Protein AF-V9LKB8-F1 (afdb_monomer)

Nearest PDB structures (foldseek):
  3p92-assembly3_E  TM=9.804E-01  e=1.027E-05  Bos taurus
  4y11-assembly1_I  TM=9.736E-01  e=1.338E-05  Bos taurus
  1p2j-assembly1_I  TM=9.651E-01  e=1.632E-05  Bos taurus
  5xx2-assembly2_B  TM=9.606E-01  e=4.704E-05  Bos taurus
  2ody-assembly2_F  TM=8.342E-01  e=6.904E-06  Rhipicephalus microplus

Foldseek 3Di:
DFQDDAQDFQWWWFQDPVQLAIDIDTHRPDDGDPRTHRDRVVRCVVRRDPPDHDDDCPPPPPDPPPPPVVVVVVVVVVVVVVVVCVVVVVVVCVVVVVVVVPPDDDDDDD

Radius of gyration: 37.24 Å; Cα contacts (8 Å, |Δi|>4): 109; chains: 1; bounding box: 77×21×108 Å

Solvent-accessible surface area (backbone atoms only — not comparable to full-atom values): 6734 Å² total; per-residue (Å²): 107,44,43,42,81,49,88,47,83,42,78,28,19,24,62,39,77,91,68,44,39,64,44,77,47,64,28,12,82,39,76,58,53,89,47,57,28,87,38,63,64,59,31,33,74,75,67,48,64,98,80,72,76,61,78,79,82,66,72,96,81,64,82,73,79,48,66,64,58,56,49,52,50,52,52,50,53,53,51,49,52,51,52,51,50,50,52,50,46,54,54,50,45,52,49,53,60,54,58,71,72,77,77,82,84,84,91,86,83,136

Sequence (110 aa):
KAKGDCKAFLLRWYYNAEQNKCETFFYSGCHGNGNQFATGNECRTLCVRSGRGGAEEIPQDVSDSDAGTTVAIVFGCLFGIVVVGAVVGLVLQRKKYKSKSNGTTEVEMQ

Mean predicted aligned error: 17.27 Å

pLDDT: mean 79.12, std 20.45, range [37.78, 98.31]

Organism: Callorhinchus milii (NCBI:txid7868)

InterPro domains:
  IPR002223 Pancreatic trypsin inhibitor Kunitz domain [PF00014] (2-47)
  IPR002223 Pancreatic trypsin inhibitor Kunitz domain [PR00759] (22-32)
  IPR002223 Pancreatic trypsin inhibitor Kunitz domain [PR00759] (32-47)
  IPR002223 Pancreatic trypsin inhibitor Kunitz domain [PS50279] (1-47)
  IPR002223 Pancreatic trypsin inhibitor Kunitz domain [SM00131] (1-48)
  IPR020901 Proteinase inhibitor I2, Kunitz, conserved site [PS00280] (25-43)
  IPR036880 Pancreatic trypsin inhibitor Kunitz domain superfamily [G3DSA:4.10.410.10] (2-51)
  IPR036880 Pancreatic trypsin inhibitor Kunitz domain superfamily [SSF57362] (3-48)
  IPR050098 Tissue factor pathway inhibitor/Kunitz-type serine protease inhibitor-like [PTHR10083] (2-47)

Structure (mmCIF, N/CA/C/O backbone):
data_AF-V9LKB8-F1
#
_entry.id   AF-V9LKB8-F1
#
loop_
_atom_site.group_PDB
_atom_site.id
_atom_site.type_symbol
_atom_site.label_atom_id
_atom_site.label_alt_id
_atom_site.label_comp_id
_atom_site.label_asym_id
_atom_site.label_entity_id
_atom_site.label_seq_id
_atom_site.pdbx_PDB_ins_code
_atom_site.Cartn_x
_atom_site.Cartn_y
_atom_site.Cartn_z
_atom_site.occupancy
_atom_site.B_iso_or_equiv
_atom_site.auth_seq_id
_atom_site.auth_comp_id
_atom_site.auth_asym_id
_atom_site.auth_atom_id
_atom_site.pdbx_PDB_model_num
ATOM 1 N N . LYS A 1 1 ? -0.541 -4.902 -15.262 1.00 93.06 1 LYS A N 1
ATOM 2 C CA . LYS A 1 1 ? 0.927 -4.730 -15.117 1.00 93.06 1 LYS A CA 1
ATOM 3 C C . LYS A 1 1 ? 1.669 -5.361 -16.290 1.00 93.06 1 LYS A C 1
ATOM 5 O O . LYS A 1 1 ? 1.157 -6.331 -16.836 1.00 93.06 1 LYS A O 1
ATOM 10 N N . ALA A 1 2 ? 2.847 -4.854 -16.651 1.00 96.44 2 ALA A N 1
ATOM 11 C CA . ALA A 1 2 ? 3.764 -5.491 -17.601 1.00 96.44 2 ALA A CA 1
ATOM 12 C C . ALA A 1 2 ? 5.192 -5.444 -17.046 1.00 96.44 2 ALA A C 1
ATOM 14 O O . ALA A 1 2 ? 5.656 -4.379 -16.650 1.00 96.44 2 ALA A O 1
ATOM 15 N N . LYS A 1 3 ? 5.876 -6.596 -17.001 1.00 96.69 3 LYS A N 1
ATOM 16 C CA . LYS A 1 3 ? 7.247 -6.693 -16.474 1.00 96.69 3 LYS A CA 1
ATOM 17 C C . LYS A 1 3 ? 8.255 -5.982 -17.377 1.00 96.69 3 LYS A C 1
ATOM 19 O O . LYS A 1 3 ? 9.183 -5.392 -16.844 1.00 96.69 3 LYS A O 1
ATOM 24 N N . GLY A 1 4 ? 8.068 -6.049 -18.696 1.00 96.75 4 GLY A N 1
ATOM 25 C CA . GLY A 1 4 ? 9.099 -5.698 -19.672 1.00 96.75 4 GLY A CA 1
ATOM 26 C C . GLY A 1 4 ? 10.203 -6.759 -19.770 1.00 96.75 4 GLY A C 1
ATOM 27 O O . GLY A 1 4 ? 10.164 -7.780 -19.081 1.00 96.75 4 GLY A O 1
ATOM 28 N N . ASP A 1 5 ? 11.224 -6.490 -20.580 1.00 96.81 5 ASP A N 1
ATOM 29 C CA . ASP A 1 5 ? 12.271 -7.441 -21.010 1.00 96.81 5 ASP A CA 1
ATOM 30 C C . ASP A 1 5 ? 13.719 -6.982 -20.726 1.00 96.81 5 ASP A C 1
ATOM 32 O O . ASP A 1 5 ? 14.675 -7.703 -21.007 1.00 96.81 5 ASP A O 1
ATOM 36 N N . CYS A 1 6 ? 13.898 -5.821 -20.096 1.00 97.56 6 CYS A N 1
ATOM 37 C CA . CYS A 1 6 ? 15.178 -5.400 -19.530 1.00 97.56 6 CYS A CA 1
ATOM 38 C C . CYS A 1 6 ? 15.621 -6.254 -18.314 1.00 97.56 6 CYS A C 1
ATOM 40 O O . CYS A 1 6 ? 14.998 -7.253 -17.947 1.00 97.56 6 CYS A O 1
ATOM 42 N N . LYS A 1 7 ? 16.747 -5.886 -17.684 1.00 96.81 7 LYS A N 1
ATOM 43 C CA . LYS A 1 7 ? 17.393 -6.664 -16.605 1.00 96.81 7 LYS A CA 1
ATOM 44 C C . LYS A 1 7 ? 17.443 -5.956 -15.243 1.00 96.81 7 LYS A C 1
ATOM 46 O O . LYS A 1 7 ? 18.159 -6.410 -14.355 1.00 96.81 7 LYS A O 1
ATOM 51 N N . ALA A 1 8 ? 16.716 -4.852 -15.063 1.00 96.94 8 ALA A N 1
ATOM 52 C CA . ALA A 1 8 ? 16.599 -4.199 -13.760 1.00 96.94 8 ALA A CA 1
ATOM 53 C C . ALA A 1 8 ? 15.520 -4.872 -12.892 1.00 96.9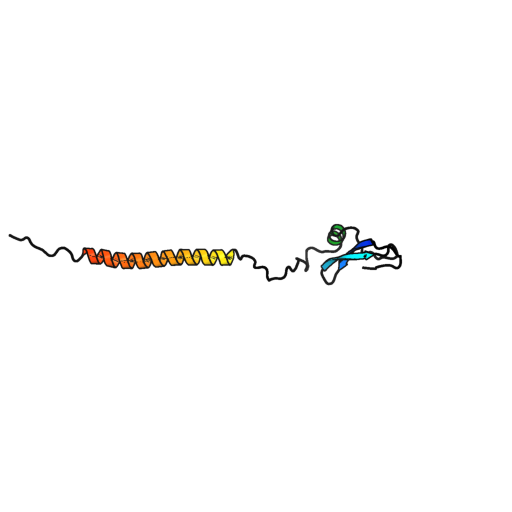4 8 ALA A C 1
ATOM 55 O O . ALA A 1 8 ? 14.659 -5.596 -13.385 1.00 96.94 8 ALA A O 1
ATOM 56 N N . PHE A 1 9 ? 15.553 -4.610 -11.587 1.00 96.69 9 PHE A N 1
ATOM 57 C CA . PHE A 1 9 ? 14.534 -5.05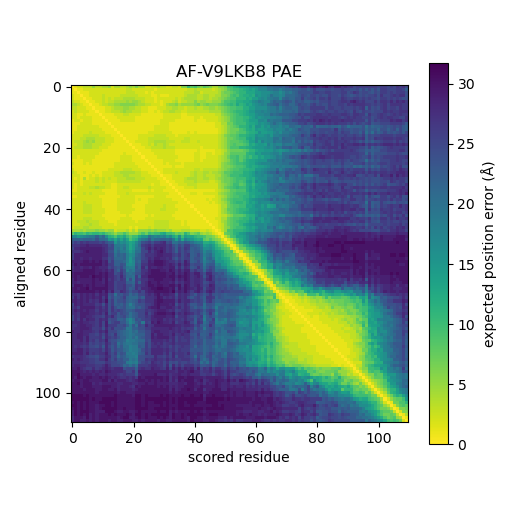6 -10.635 1.00 96.69 9 PHE A CA 1
ATOM 58 C C . PHE A 1 9 ? 14.000 -3.846 -9.878 1.00 96.69 9 PHE A C 1
ATOM 60 O O . PHE A 1 9 ? 14.434 -3.532 -8.773 1.00 96.69 9 PHE A O 1
ATOM 67 N N . LEU A 1 10 ? 13.076 -3.125 -10.508 1.00 97.50 10 LEU A N 1
ATOM 68 C CA . LEU A 1 10 ? 12.493 -1.913 -9.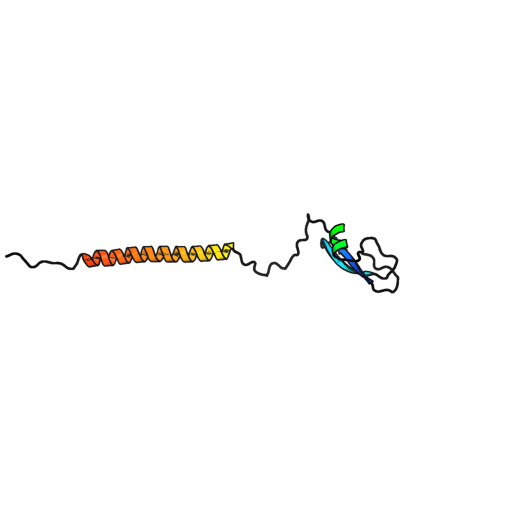946 1.00 97.50 10 LEU A CA 1
ATOM 69 C C . LEU A 1 10 ? 11.158 -2.251 -9.288 1.00 97.50 10 LEU A C 1
ATOM 71 O O . LEU A 1 10 ? 10.222 -2.665 -9.972 1.00 97.50 10 LEU A O 1
ATOM 75 N N . LEU A 1 11 ? 11.059 -2.059 -7.971 1.00 97.94 11 LEU A N 1
ATOM 76 C CA . LEU A 1 11 ? 9.794 -2.212 -7.257 1.00 97.94 11 LEU A CA 1
ATOM 77 C C . LEU A 1 11 ? 8.834 -1.098 -7.685 1.00 97.94 11 LEU A C 1
ATOM 79 O O . LEU A 1 11 ? 9.143 0.088 -7.565 1.00 97.94 11 LEU A O 1
ATOM 83 N N . ARG A 1 12 ? 7.672 -1.481 -8.207 1.00 98.12 12 ARG A N 1
ATOM 84 C CA . ARG A 1 12 ? 6.634 -0.561 -8.674 1.00 98.12 12 ARG A CA 1
ATOM 85 C C . ARG A 1 12 ? 5.272 -1.004 -8.176 1.00 98.12 12 ARG A C 1
ATOM 87 O O . ARG A 1 12 ? 5.073 -2.169 -7.842 1.00 98.12 12 ARG A O 1
ATOM 94 N N . TRP A 1 13 ? 4.336 -0.069 -8.153 1.00 98.31 13 TRP A N 1
ATOM 95 C CA . TRP A 1 13 ? 2.940 -0.328 -7.824 1.00 98.31 13 TRP A CA 1
ATOM 96 C C . TRP A 1 13 ? 2.130 -0.538 -9.099 1.00 98.31 13 TRP A C 1
ATOM 98 O O . TRP A 1 13 ? 2.410 0.092 -10.112 1.00 98.31 13 TRP A O 1
ATOM 108 N N . TYR A 1 14 ? 1.126 -1.402 -9.067 1.00 97.94 14 TYR A N 1
ATOM 109 C CA . TYR A 1 14 ? 0.159 -1.573 -10.146 1.00 97.94 14 TYR A CA 1
ATOM 110 C C . TYR A 1 14 ? -1.237 -1.754 -9.561 1.00 97.94 14 TYR A C 1
ATOM 112 O O . TYR A 1 14 ? -1.399 -2.264 -8.454 1.00 97.94 14 TYR A O 1
ATOM 120 N N . TYR A 1 15 ? -2.248 -1.363 -10.320 1.00 97.19 15 TYR A N 1
ATOM 121 C CA . TYR A 1 15 ? -3.639 -1.607 -9.992 1.00 97.19 15 TYR A CA 1
ATOM 122 C C . TYR A 1 15 ? -4.047 -3.023 -10.415 1.00 97.19 15 TYR A C 1
ATOM 124 O O . TYR A 1 15 ? -3.961 -3.378 -11.599 1.00 97.19 15 TYR A O 1
ATOM 132 N N . ASN A 1 16 ? -4.490 -3.821 -9.446 1.00 95.69 16 ASN A N 1
ATOM 133 C CA . ASN A 1 16 ? -5.152 -5.099 -9.651 1.00 95.69 16 ASN A CA 1
ATOM 134 C C . ASN A 1 16 ? -6.671 -4.865 -9.682 1.00 95.69 16 ASN A C 1
ATOM 136 O O . ASN A 1 16 ? -7.281 -4.571 -8.655 1.00 95.69 16 ASN A O 1
ATOM 140 N N . ALA A 1 17 ? -7.269 -4.992 -10.867 1.00 91.81 17 ALA A N 1
ATOM 141 C CA . ALA A 1 17 ? -8.695 -4.751 -11.068 1.00 91.81 17 ALA A CA 1
ATOM 142 C C . ALA A 1 17 ? -9.590 -5.849 -10.469 1.00 91.81 17 ALA A C 1
ATOM 144 O O . ALA A 1 17 ? -10.722 -5.552 -10.106 1.00 91.81 17 ALA A O 1
ATOM 145 N N . GLU A 1 18 ? -9.091 -7.083 -10.341 1.00 90.81 18 GLU A N 1
ATOM 146 C CA . GLU A 1 18 ? -9.846 -8.202 -9.755 1.00 90.81 18 GLU A CA 1
ATOM 147 C C . GLU A 1 18 ? -10.062 -7.990 -8.257 1.00 90.81 18 GLU A C 1
ATOM 149 O O . GLU A 1 18 ? -11.141 -8.237 -7.733 1.00 90.81 18 GLU A O 1
ATOM 154 N N . GLN A 1 19 ? -9.034 -7.477 -7.581 1.00 89.31 19 GLN A N 1
ATOM 155 C CA . GLN A 1 19 ? -9.045 -7.225 -6.139 1.00 89.31 19 GLN A CA 1
ATOM 156 C C . GLN A 1 19 ? -9.312 -5.757 -5.785 1.00 89.31 19 GLN A C 1
ATOM 158 O O . GLN A 1 19 ? -9.212 -5.388 -4.620 1.00 89.31 19 GLN A O 1
ATOM 163 N N . ASN A 1 20 ? -9.581 -4.915 -6.788 1.00 89.88 20 ASN A N 1
ATOM 164 C CA . ASN A 1 20 ? -9.806 -3.474 -6.647 1.00 89.88 20 ASN A CA 1
ATOM 165 C C . ASN A 1 20 ? -8.748 -2.755 -5.783 1.00 89.88 20 ASN A C 1
ATOM 167 O O . ASN A 1 20 ? -9.051 -1.854 -5.004 1.00 89.88 20 ASN A O 1
ATOM 171 N N . LYS A 1 21 ? -7.482 -3.168 -5.886 1.00 92.56 21 LYS A N 1
ATOM 172 C CA . LYS A 1 21 ? -6.425 -2.684 -4.991 1.00 92.56 21 LYS A CA 1
ATOM 173 C C . LYS A 1 21 ? -5.102 -2.491 -5.710 1.00 92.56 21 LYS A C 1
ATOM 175 O O . LYS A 1 21 ? -4.839 -3.078 -6.758 1.00 92.56 21 LYS A O 1
ATOM 180 N N . CYS A 1 22 ? -4.254 -1.658 -5.125 1.00 96.00 22 CYS A N 1
ATOM 181 C CA . CYS A 1 22 ? -2.898 -1.446 -5.605 1.00 96.00 22 CYS A CA 1
ATOM 182 C C . CYS A 1 22 ? -1.935 -2.414 -4.921 1.00 96.00 22 CYS A C 1
ATOM 184 O O . CYS A 1 22 ? -1.845 -2.441 -3.696 1.00 96.00 22 CYS A O 1
ATOM 186 N N . GLU A 1 23 ? -1.193 -3.168 -5.719 1.00 97.38 23 GLU A N 1
ATOM 187 C CA . GLU A 1 23 ? -0.199 -4.142 -5.272 1.00 97.38 23 GLU A CA 1
ATOM 188 C C . GLU A 1 23 ? 1.175 -3.810 -5.852 1.00 97.38 23 GLU A C 1
ATOM 190 O O . GLU A 1 23 ? 1.304 -2.975 -6.749 1.00 97.38 23 GLU A O 1
ATOM 195 N N . THR A 1 24 ? 2.220 -4.475 -5.366 1.00 98.00 24 THR A N 1
ATOM 196 C CA . THR A 1 24 ? 3.581 -4.297 -5.873 1.00 98.00 24 THR A CA 1
ATOM 197 C C . THR A 1 24 ? 3.962 -5.368 -6.897 1.00 98.00 24 THR A C 1
ATOM 199 O O . THR A 1 24 ? 3.462 -6.493 -6.894 1.00 98.00 24 THR A O 1
ATOM 202 N N . PHE A 1 25 ? 4.856 -5.014 -7.817 1.00 97.81 25 PHE A N 1
ATOM 203 C CA . PHE A 1 25 ? 5.496 -5.946 -8.743 1.00 97.81 25 PHE A CA 1
ATOM 204 C C . PHE A 1 25 ? 6.889 -5.444 -9.144 1.00 97.81 25 PHE A C 1
ATOM 206 O O . PHE A 1 25 ? 7.208 -4.265 -8.977 1.00 97.81 25 PHE A O 1
ATOM 213 N N . PHE A 1 26 ? 7.718 -6.337 -9.690 1.00 98.06 26 PHE A N 1
ATOM 214 C CA . PHE A 1 26 ? 9.021 -5.967 -10.242 1.00 98.06 26 PHE A CA 1
ATOM 215 C C . PHE A 1 26 ? 8.914 -5.612 -11.726 1.00 98.06 26 PHE A C 1
ATOM 217 O O . PHE A 1 26 ? 8.520 -6.442 -12.549 1.00 98.06 26 PHE A O 1
ATOM 224 N N . TYR A 1 27 ? 9.310 -4.385 -12.053 1.00 98.12 27 TYR A N 1
ATOM 225 C CA . TYR A 1 27 ? 9.478 -3.879 -13.409 1.00 98.12 27 TYR A CA 1
ATOM 226 C C . TYR A 1 27 ? 10.937 -4.003 -13.856 1.00 98.12 27 TYR A C 1
ATOM 228 O O . TYR A 1 27 ? 11.859 -3.688 -13.100 1.00 98.12 27 TYR A O 1
ATOM 236 N N . SER A 1 28 ? 11.138 -4.429 -15.101 1.00 97.81 28 SER A N 1
ATOM 237 C CA . SER A 1 28 ? 12.449 -4.726 -15.672 1.00 97.81 28 SER A CA 1
ATOM 238 C C . SER A 1 28 ? 13.262 -3.494 -16.073 1.00 97.81 28 SER A C 1
ATOM 240 O O . SER A 1 28 ? 14.455 -3.613 -16.346 1.00 97.81 28 SER A O 1
ATOM 242 N N . GLY A 1 29 ? 12.638 -2.313 -16.118 1.00 96.94 29 GLY A N 1
ATOM 243 C CA . GLY A 1 29 ? 13.282 -1.044 -16.470 1.00 96.94 29 GLY A CA 1
ATOM 244 C C . GLY A 1 29 ? 12.941 -0.507 -17.862 1.00 96.94 29 GLY A C 1
ATOM 245 O O . GLY A 1 29 ? 13.065 0.697 -18.068 1.00 96.94 29 GLY A O 1
ATOM 246 N N . CYS A 1 30 ? 12.437 -1.335 -18.781 1.00 97.00 30 CYS A N 1
ATOM 247 C CA . CYS A 1 30 ? 11.967 -0.897 -20.102 1.00 97.00 30 CYS A CA 1
ATOM 248 C C . CYS A 1 30 ? 10.732 -1.685 -20.568 1.00 97.00 30 CYS A C 1
ATOM 250 O O . CYS A 1 30 ? 10.409 -2.717 -19.988 1.00 97.00 30 CYS A O 1
ATOM 252 N N . HIS A 1 31 ? 10.043 -1.188 -21.603 1.00 96.44 31 HIS A N 1
ATOM 253 C CA . HIS A 1 31 ? 8.900 -1.856 -22.251 1.00 96.44 31 HIS A CA 1
ATOM 254 C C . HIS A 1 31 ? 7.769 -2.283 -21.287 1.00 96.44 31 HIS A C 1
ATOM 256 O O . HIS A 1 31 ? 7.164 -3.347 -21.423 1.00 96.44 31 HIS A O 1
ATOM 262 N N . GLY A 1 32 ? 7.492 -1.446 -20.283 1.00 94.88 32 GLY A N 1
ATOM 263 C CA . GLY A 1 32 ? 6.334 -1.593 -19.398 1.00 94.88 32 GLY A CA 1
ATOM 264 C C . GLY A 1 32 ? 5.027 -1.124 -20.046 1.00 94.88 32 GLY A C 1
ATOM 265 O O . GLY A 1 32 ? 4.968 -0.814 -21.234 1.00 94.88 32 GLY A O 1
ATOM 266 N N . ASN A 1 33 ? 3.965 -1.032 -19.244 1.00 96.44 33 ASN A N 1
ATOM 267 C CA . ASN A 1 33 ? 2.694 -0.426 -19.648 1.00 96.44 33 ASN A CA 1
ATOM 268 C C . ASN A 1 33 ? 2.248 0.649 -18.648 1.00 96.44 33 ASN A C 1
ATOM 270 O O . ASN A 1 33 ? 2.873 0.831 -17.608 1.00 96.44 33 ASN A O 1
ATOM 274 N N . GLY A 1 34 ? 1.156 1.358 -18.954 1.00 96.06 34 GLY A N 1
ATOM 275 C CA . GLY A 1 34 ? 0.661 2.466 -18.124 1.00 96.06 34 GLY A CA 1
ATOM 276 C C . GLY A 1 34 ? 0.091 2.064 -16.757 1.00 96.06 34 GLY A C 1
ATOM 277 O O . GLY A 1 34 ? -0.176 2.928 -15.932 1.00 96.06 34 GLY A O 1
ATOM 278 N N . ASN A 1 35 ? -0.084 0.768 -16.482 1.00 97.25 35 ASN A N 1
ATOM 279 C CA . ASN A 1 35 ? -0.501 0.280 -15.168 1.00 97.25 35 ASN A CA 1
ATOM 280 C C . ASN A 1 35 ? 0.737 0.004 -14.295 1.00 97.25 35 ASN A C 1
ATOM 282 O O . ASN A 1 35 ? 1.046 -1.152 -13.979 1.00 97.25 35 ASN A O 1
ATOM 286 N N . GLN A 1 36 ? 1.474 1.076 -13.994 1.00 96.69 36 GLN A N 1
ATOM 287 C CA .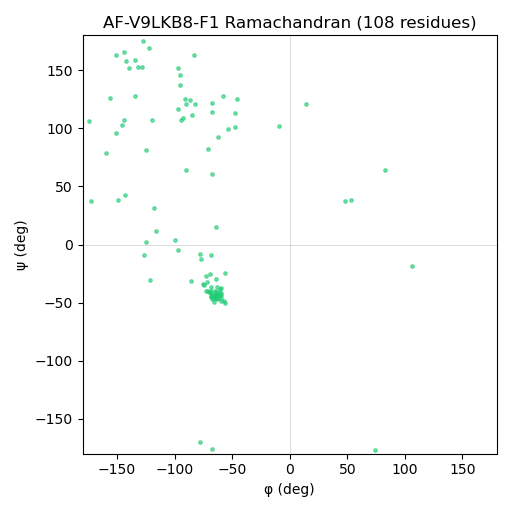 GLN A 1 36 ? 2.709 1.071 -13.219 1.00 96.69 36 GLN A CA 1
ATOM 288 C C . GLN A 1 36 ? 2.954 2.451 -12.588 1.00 96.69 36 GLN A C 1
ATOM 290 O O . GLN A 1 36 ? 3.050 3.446 -13.297 1.00 96.69 36 GLN A O 1
ATOM 295 N N . PHE A 1 37 ? 3.148 2.496 -11.271 1.00 97.81 37 PHE A N 1
ATOM 296 C CA . PHE A 1 37 ? 3.268 3.727 -10.484 1.00 97.81 37 PHE A CA 1
ATOM 297 C C . PHE A 1 37 ? 4.483 3.673 -9.556 1.00 97.81 37 PHE A C 1
ATOM 299 O O . PHE A 1 37 ? 4.941 2.593 -9.160 1.00 97.81 37 PHE A O 1
ATOM 306 N N . ALA A 1 38 ? 5.045 4.833 -9.213 1.00 96.88 38 ALA A N 1
ATOM 307 C CA . ALA A 1 38 ? 6.185 4.913 -8.300 1.00 96.88 38 ALA A CA 1
ATOM 308 C C . ALA A 1 38 ? 5.761 4.684 -6.8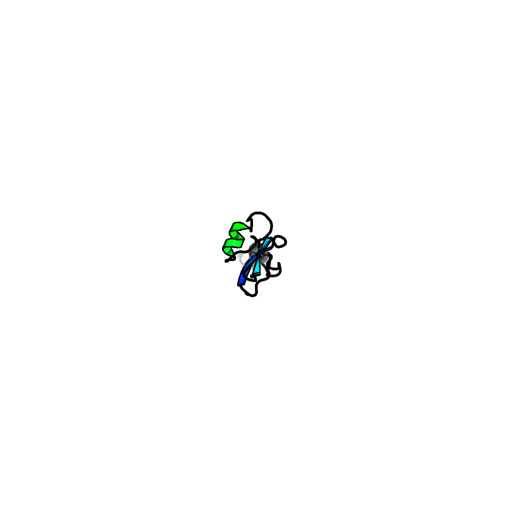47 1.00 96.88 38 ALA A C 1
ATOM 310 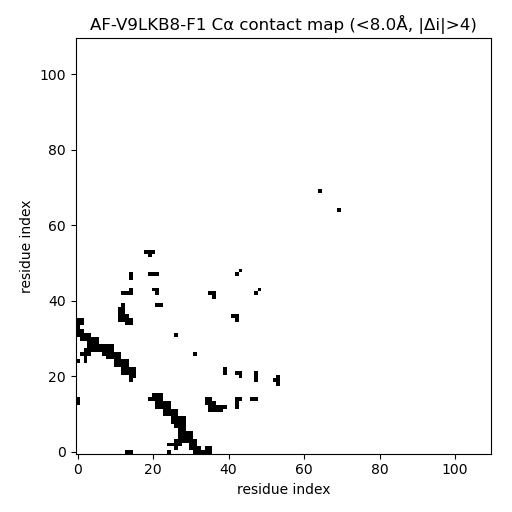O O . ALA A 1 38 ? 6.501 4.081 -6.072 1.00 96.88 38 ALA A O 1
ATOM 311 N N . THR A 1 39 ? 4.556 5.127 -6.490 1.00 97.75 39 THR A N 1
ATOM 312 C CA . THR A 1 39 ? 4.034 5.035 -5.125 1.00 97.75 39 THR A CA 1
ATOM 313 C C . THR A 1 39 ? 2.655 4.387 -5.093 1.00 97.75 39 THR A C 1
ATOM 315 O O . THR A 1 39 ? 1.874 4.484 -6.040 1.00 97.75 39 THR A O 1
ATOM 318 N N . GLY A 1 40 ? 2.323 3.754 -3.965 1.00 95.81 40 GLY A N 1
ATOM 319 C CA . GLY A 1 40 ? 0.990 3.187 -3.766 1.00 95.81 40 GLY A CA 1
ATOM 320 C C . GLY A 1 40 ? -0.098 4.260 -3.747 1.00 95.81 40 GLY A C 1
ATOM 321 O O . GLY A 1 40 ? -1.214 4.004 -4.183 1.00 95.81 40 GLY A O 1
ATOM 322 N N . ASN A 1 41 ? 0.230 5.477 -3.298 1.00 96.06 41 ASN A N 1
ATOM 323 C CA . ASN A 1 41 ? -0.718 6.589 -3.265 1.00 96.06 41 ASN A CA 1
ATOM 324 C C . ASN A 1 41 ? -1.099 7.083 -4.665 1.00 96.06 41 ASN A C 1
ATOM 326 O O . ASN A 1 41 ? -2.272 7.336 -4.925 1.00 96.06 41 ASN A O 1
ATOM 330 N N . GLU A 1 42 ? -0.120 7.181 -5.564 1.00 96.94 42 GLU A N 1
ATOM 331 C CA . GLU A 1 42 ? -0.338 7.522 -6.972 1.00 96.94 42 GLU A CA 1
ATOM 332 C C . GLU A 1 42 ? -1.260 6.493 -7.639 1.00 96.94 42 GLU A C 1
ATOM 334 O O . GLU A 1 42 ? -2.285 6.857 -8.210 1.00 96.94 42 GLU A O 1
ATOM 339 N N . CYS A 1 43 ? -0.966 5.202 -7.455 1.00 97.19 43 CYS A N 1
ATOM 340 C CA . CYS A 1 43 ? -1.813 4.119 -7.949 1.00 97.19 43 CYS A CA 1
ATOM 341 C C . CYS A 1 43 ? -3.250 4.214 -7.410 1.00 97.19 43 CYS A C 1
ATOM 343 O O . CYS A 1 43 ? -4.209 4.142 -8.178 1.00 97.19 43 CYS A O 1
ATOM 345 N N . ARG A 1 44 ? -3.414 4.395 -6.090 1.00 95.19 44 ARG A N 1
ATOM 346 C CA . ARG A 1 44 ? -4.743 4.459 -5.462 1.00 95.19 44 ARG A CA 1
ATOM 347 C C . ARG A 1 44 ? -5.539 5.654 -5.962 1.00 95.19 44 ARG A C 1
ATOM 349 O O . ARG A 1 44 ? -6.680 5.481 -6.361 1.00 95.19 44 ARG A O 1
ATOM 356 N N . THR A 1 45 ? -4.921 6.831 -5.997 1.00 93.62 45 THR A N 1
ATOM 357 C CA . THR A 1 45 ? -5.570 8.068 -6.451 1.00 93.62 45 THR A CA 1
ATOM 358 C C . THR A 1 45 ? -6.046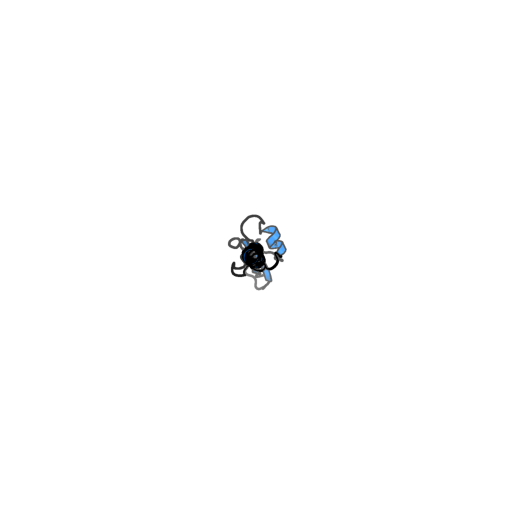 7.965 -7.901 1.00 93.62 45 THR A C 1
ATOM 360 O O . THR A 1 45 ? -7.113 8.473 -8.233 1.00 93.62 45 THR A O 1
ATOM 363 N N . LEU A 1 46 ? -5.272 7.306 -8.768 1.00 93.50 46 LEU A N 1
ATOM 364 C CA . LEU A 1 46 ? -5.586 7.216 -10.195 1.00 93.50 46 LEU A CA 1
ATOM 365 C C . LEU A 1 46 ? -6.533 6.064 -10.543 1.00 93.50 46 LEU A C 1
ATOM 367 O O . LEU A 1 46 ? -7.290 6.174 -11.508 1.00 93.50 46 LEU A O 1
ATOM 371 N N . CYS A 1 47 ? -6.478 4.952 -9.809 1.00 93.62 47 CYS A N 1
ATOM 372 C CA . CYS A 1 47 ? -7.138 3.714 -10.228 1.00 93.62 47 CYS A CA 1
ATOM 373 C C . CYS A 1 47 ? -8.173 3.173 -9.239 1.00 93.62 47 CYS A C 1
ATOM 375 O O . CYS A 1 47 ? -9.140 2.549 -9.678 1.00 93.62 47 CYS A O 1
ATOM 377 N N . VAL A 1 48 ? -8.012 3.402 -7.933 1.00 89.44 48 VAL A N 1
ATOM 378 C CA . VAL A 1 48 ? -8.954 2.901 -6.923 1.00 89.44 48 VAL A CA 1
ATOM 379 C C . VAL A 1 48 ? -10.102 3.896 -6.799 1.00 89.44 48 VAL A C 1
ATOM 381 O O . VAL A 1 48 ? -9.935 5.023 -6.339 1.00 89.44 48 VAL A O 1
ATOM 384 N N . ARG A 1 49 ? -11.297 3.488 -7.230 1.00 80.94 49 ARG A N 1
ATOM 385 C CA . ARG A 1 49 ? -12.506 4.311 -7.103 1.00 80.94 49 ARG A CA 1
ATOM 386 C C . ARG A 1 49 ? -13.121 4.064 -5.733 1.00 80.94 49 ARG A C 1
ATOM 388 O O . ARG A 1 49 ? -13.524 2.941 -5.448 1.00 80.94 49 ARG A O 1
ATOM 395 N N . SER A 1 50 ? -13.328 5.119 -4.950 1.00 66.31 50 SER A N 1
ATOM 396 C CA . SER A 1 50 ? -13.939 5.073 -3.607 1.00 66.31 50 SER A CA 1
ATOM 397 C C . SER A 1 50 ? -15.407 4.604 -3.552 1.00 66.31 50 SER A C 1
ATOM 399 O O . SER A 1 50 ? -16.080 4.842 -2.559 1.00 66.31 50 SER A O 1
ATOM 401 N N . GLY A 1 51 ? -15.949 3.989 -4.609 1.00 59.91 51 GLY A N 1
ATOM 402 C CA . GLY A 1 51 ? -17.389 3.763 -4.755 1.00 59.91 51 GLY A CA 1
ATOM 403 C C . GLY A 1 51 ? -17.840 2.333 -5.026 1.00 59.91 51 GLY A C 1
ATOM 404 O O . GLY A 1 51 ? -19.045 2.105 -5.008 1.00 59.91 51 GLY A O 1
ATOM 405 N N . ARG A 1 52 ? -16.949 1.371 -5.306 1.00 58.84 52 ARG A N 1
ATOM 406 C CA . ARG A 1 52 ? -17.349 -0.032 -5.531 1.00 58.84 52 ARG A CA 1
ATOM 407 C C . ARG A 1 52 ? -16.238 -1.007 -5.130 1.00 58.84 52 ARG A C 1
ATOM 409 O O . ARG A 1 52 ? -15.371 -1.302 -5.943 1.00 58.84 52 ARG A O 1
ATOM 416 N N . GLY A 1 53 ? -16.329 -1.522 -3.902 1.00 55.28 53 GLY A N 1
ATOM 417 C CA . GLY A 1 53 ? -15.799 -2.842 -3.534 1.00 55.28 53 GLY A CA 1
ATOM 418 C C . GLY A 1 53 ? -14.311 -2.927 -3.204 1.00 55.28 53 GLY A C 1
ATOM 419 O O . GLY A 1 53 ? -13.584 -3.631 -3.891 1.00 55.28 53 GLY A O 1
ATOM 420 N N . GLY A 1 54 ? -13.873 -2.255 -2.138 1.00 49.34 54 GLY A N 1
ATOM 421 C CA . GLY A 1 54 ? -12.502 -2.394 -1.644 1.00 49.34 54 GLY A CA 1
ATOM 422 C C . GLY A 1 54 ? -12.245 -1.686 -0.318 1.00 49.34 54 GLY A C 1
ATOM 423 O O . GLY A 1 54 ? -11.180 -1.102 -0.137 1.00 49.34 54 GLY A O 1
ATOM 424 N N . ALA A 1 55 ? -13.218 -1.698 0.597 1.00 51.50 55 ALA A N 1
ATOM 425 C CA . ALA A 1 55 ? -12.841 -1.709 2.001 1.00 51.50 55 ALA A CA 1
ATOM 426 C C . ALA A 1 55 ? -12.198 -3.080 2.218 1.00 51.50 55 ALA A C 1
ATOM 428 O O . ALA A 1 55 ? -12.835 -4.100 1.981 1.00 51.50 55 ALA A O 1
ATOM 429 N N . GLU A 1 56 ? -10.904 -3.065 2.500 1.00 46.59 56 GLU A N 1
ATOM 430 C CA . GLU A 1 56 ? -10.183 -4.082 3.251 1.00 46.59 56 GLU A CA 1
ATOM 431 C C . GLU A 1 56 ? -11.108 -5.125 3.915 1.00 46.59 56 GLU A C 1
ATOM 433 O O . GLU A 1 56 ? -11.722 -4.862 4.946 1.00 46.59 56 GLU A O 1
ATOM 438 N N . GLU A 1 57 ? -11.217 -6.316 3.311 1.00 48.53 57 GLU A N 1
ATOM 439 C CA . GLU A 1 57 ? -11.655 -7.513 4.030 1.00 48.53 57 GLU A CA 1
ATOM 440 C C . GLU A 1 57 ? -10.515 -7.895 4.979 1.00 48.53 57 GLU A C 1
ATOM 442 O O . GLU A 1 57 ? -9.665 -8.736 4.682 1.00 48.53 57 GLU A O 1
ATOM 447 N N . ILE A 1 58 ? -10.469 -7.236 6.135 1.00 50.06 58 ILE A N 1
ATOM 448 C CA . ILE A 1 58 ? -10.000 -7.915 7.338 1.00 50.06 58 ILE A CA 1
ATOM 449 C C . ILE A 1 58 ? -10.940 -9.117 7.506 1.00 50.06 58 ILE A C 1
ATOM 451 O O . ILE A 1 58 ? -12.160 -8.920 7.455 1.00 50.06 58 ILE A O 1
ATOM 455 N N . PRO A 1 59 ? -10.418 -10.352 7.649 1.00 49.38 59 PRO A N 1
ATOM 456 C CA . PRO A 1 59 ? -11.244 -11.504 7.963 1.00 49.38 59 PRO A CA 1
ATOM 457 C C . PRO A 1 59 ? -12.200 -11.136 9.091 1.00 49.38 59 PRO A C 1
ATOM 459 O O . PRO A 1 59 ? -11.767 -10.662 10.142 1.00 49.38 59 PRO A O 1
ATOM 462 N N . GLN A 1 60 ? -13.492 -11.334 8.845 1.00 45.53 60 GLN A N 1
ATOM 463 C CA . GLN A 1 60 ? -14.566 -11.228 9.825 1.00 45.53 60 GLN A CA 1
ATOM 464 C C . GLN A 1 60 ? -14.435 -12.357 10.870 1.00 45.53 60 GLN A C 1
ATOM 466 O O . GLN A 1 60 ? -15.298 -13.218 10.975 1.00 45.53 60 GLN A O 1
ATOM 471 N N . ASP A 1 61 ? -13.314 -12.373 11.592 1.00 41.66 61 ASP A N 1
ATOM 472 C CA . ASP A 1 61 ? -13.051 -13.136 12.817 1.00 41.66 61 ASP A CA 1
ATOM 473 C C . ASP A 1 61 ? -12.061 -12.367 13.717 1.00 41.66 61 ASP A C 1
ATOM 475 O O . ASP A 1 61 ? -11.160 -12.910 14.346 1.00 41.66 61 ASP A O 1
ATOM 479 N N . VAL A 1 62 ? -12.189 -11.045 13.767 1.00 44.69 62 VAL A N 1
ATOM 480 C CA . VAL A 1 62 ? -11.764 -10.281 14.939 1.00 44.69 62 VAL A CA 1
ATOM 481 C C . VAL A 1 62 ? -13.013 -9.601 15.442 1.00 44.69 62 VAL A C 1
ATOM 483 O O . VAL A 1 62 ? -13.554 -8.728 14.775 1.00 44.69 62 VAL A O 1
ATOM 486 N N . SER A 1 63 ? -13.519 -10.100 16.568 1.00 39.75 63 SER A N 1
ATOM 487 C CA . SER A 1 63 ? -14.719 -9.624 17.234 1.00 39.75 63 SER A CA 1
ATOM 488 C C . SER A 1 63 ? -14.683 -8.103 17.351 1.00 39.75 63 SER A C 1
ATOM 490 O O . SER A 1 63 ? -14.029 -7.556 18.243 1.00 39.75 63 SER A O 1
ATOM 492 N N . ASP A 1 64 ? -15.410 -7.423 16.464 1.00 46.12 64 ASP A N 1
ATOM 493 C CA . ASP A 1 64 ? -15.977 -6.129 16.785 1.00 46.12 64 ASP A CA 1
ATOM 494 C C . ASP A 1 64 ? -16.631 -6.303 18.153 1.00 46.12 64 ASP A C 1
ATOM 496 O O . ASP A 1 64 ? -17.542 -7.109 18.345 1.00 46.12 64 ASP A O 1
ATOM 500 N N . SER A 1 65 ? -16.081 -5.622 19.154 1.00 52.78 65 SER A N 1
ATOM 501 C CA . SER A 1 65 ? -16.772 -5.454 20.418 1.00 52.78 65 SER A CA 1
ATOM 502 C C . SER A 1 65 ? -18.032 -4.671 20.097 1.00 52.78 65 SER A C 1
ATOM 504 O O . SER A 1 65 ? -18.012 -3.443 20.041 1.00 52.78 65 SER A O 1
ATOM 506 N N . ASP A 1 66 ? -19.116 -5.401 19.845 1.00 52.16 66 ASP A N 1
ATOM 507 C CA . ASP A 1 66 ? -20.451 -4.868 19.685 1.00 52.16 66 ASP A CA 1
ATOM 508 C C . ASP A 1 66 ? -20.765 -4.020 20.916 1.00 52.16 66 ASP A C 1
ATOM 510 O O . ASP A 1 66 ? -21.163 -4.511 21.983 1.00 52.16 66 ASP A O 1
ATOM 514 N N . ALA A 1 67 ? -20.616 -2.708 20.761 1.00 58.22 67 ALA A N 1
ATOM 515 C CA . ALA A 1 67 ? -21.114 -1.749 21.729 1.00 58.22 67 ALA A CA 1
ATOM 516 C C . ALA A 1 67 ? -22.624 -1.962 21.950 1.00 58.22 67 ALA A C 1
ATOM 518 O O . ALA A 1 67 ? -23.116 -1.694 23.037 1.00 58.22 67 ALA A O 1
ATOM 519 N N . GLY A 1 68 ? -23.352 -2.536 20.981 1.00 60.78 68 GLY A N 1
ATOM 520 C CA . GLY A 1 68 ? -24.750 -2.948 21.138 1.00 60.78 68 GLY A CA 1
ATOM 521 C C . GLY A 1 68 ? -24.950 -4.116 22.112 1.00 60.78 68 GLY A C 1
ATOM 522 O O . GLY A 1 68 ? -25.792 -4.036 23.007 1.00 60.78 68 GLY A O 1
ATOM 523 N N . THR A 1 69 ? -24.151 -5.177 21.996 1.00 63.31 69 THR A N 1
ATOM 524 C CA . THR A 1 69 ? -24.276 -6.382 22.834 1.00 63.31 69 THR A CA 1
ATOM 525 C C . THR A 1 69 ? -23.848 -6.108 24.274 1.00 63.31 69 THR A C 1
ATOM 527 O O . THR A 1 69 ? -24.530 -6.508 25.218 1.00 63.31 69 THR A O 1
ATOM 530 N N . THR A 1 70 ? -22.767 -5.344 24.459 1.00 66.06 70 THR A N 1
ATOM 531 C CA . THR A 1 70 ? -22.295 -4.944 25.795 1.00 66.06 70 THR A CA 1
ATOM 532 C C . THR A 1 70 ? -23.328 -4.067 26.502 1.00 66.06 70 THR A C 1
ATOM 534 O O . THR A 1 70 ? -23.636 -4.280 27.675 1.00 66.06 70 THR A O 1
ATOM 537 N N . VAL A 1 71 ? -23.932 -3.123 25.777 1.00 72.50 71 VAL A N 1
ATOM 538 C CA . VAL A 1 71 ? -24.987 -2.251 26.301 1.00 72.50 71 VAL A CA 1
ATOM 539 C C . VAL A 1 71 ? -26.229 -3.065 26.688 1.00 72.50 71 VAL A C 1
ATOM 541 O O . VAL A 1 71 ? -26.742 -2.893 27.794 1.00 72.50 71 VAL A O 1
ATOM 544 N N . ALA A 1 72 ? -26.669 -4.017 25.859 1.00 75.38 72 ALA A N 1
ATOM 545 C CA . ALA A 1 72 ? -27.823 -4.870 26.159 1.00 75.38 72 ALA A CA 1
ATOM 546 C C . ALA A 1 72 ? -27.629 -5.736 27.419 1.00 75.38 72 ALA A C 1
ATOM 548 O O . ALA A 1 72 ? -28.545 -5.845 28.238 1.00 75.38 72 ALA A O 1
ATOM 549 N N . ILE A 1 73 ? -26.436 -6.308 27.617 1.00 83.44 73 ILE A N 1
ATOM 550 C CA . ILE A 1 73 ? -26.124 -7.133 28.795 1.00 83.44 73 ILE A CA 1
ATOM 551 C C . ILE A 1 73 ? -26.083 -6.276 30.064 1.00 83.44 73 ILE A C 1
ATOM 553 O O . ILE A 1 73 ? -26.661 -6.655 31.081 1.00 83.44 73 ILE A O 1
ATOM 557 N N . VAL A 1 74 ? -25.450 -5.101 30.014 1.00 85.19 74 VAL A N 1
ATOM 558 C CA . VAL A 1 74 ? -25.357 -4.206 31.177 1.00 85.19 74 VAL A CA 1
ATOM 559 C C . VAL A 1 74 ? -26.742 -3.701 31.585 1.00 85.19 74 VAL A C 1
ATOM 561 O O . VAL A 1 74 ? -27.097 -3.783 32.762 1.00 85.19 74 VAL A O 1
ATOM 564 N N . PHE A 1 75 ? -27.566 -3.256 30.631 1.00 87.31 75 PHE A N 1
ATOM 565 C CA . PHE A 1 75 ? -28.940 -2.841 30.922 1.00 87.31 75 PHE A CA 1
ATOM 566 C C . PHE A 1 75 ? -29.808 -4.005 31.419 1.00 87.31 75 PHE A C 1
ATOM 568 O O . PHE A 1 75 ? -30.561 -3.824 32.375 1.00 87.31 75 PHE A O 1
ATOM 575 N N . GLY A 1 76 ? -29.669 -5.203 30.843 1.00 89.31 76 GLY A N 1
ATOM 576 C CA . GLY A 1 76 ? -30.387 -6.401 31.285 1.00 89.31 76 GLY A CA 1
ATOM 577 C C . GLY A 1 76 ? -30.038 -6.814 32.717 1.00 89.31 76 GLY A C 1
ATOM 578 O O . GLY A 1 76 ? -30.934 -7.052 33.529 1.00 89.31 76 GLY A O 1
ATOM 579 N N . CYS A 1 77 ? -28.750 -6.832 33.065 1.00 92.50 77 CYS A N 1
ATOM 580 C CA . CYS A 1 77 ? -28.283 -7.157 34.413 1.00 92.50 77 CYS A CA 1
ATOM 581 C C . CYS A 1 77 ? -28.739 -6.118 35.445 1.00 92.50 77 CYS A C 1
ATOM 583 O O . CYS A 1 77 ? -29.241 -6.485 36.508 1.00 92.50 77 CYS A O 1
ATOM 585 N N . LEU A 1 78 ? -28.620 -4.824 35.131 1.00 94.12 78 LEU A N 1
ATOM 586 C CA . LEU A 1 78 ? -29.062 -3.756 36.030 1.00 94.12 78 LEU A CA 1
ATOM 587 C C . LEU A 1 78 ? -30.580 -3.787 36.233 1.00 94.12 78 LEU A C 1
ATOM 589 O O . LEU A 1 78 ? -31.046 -3.723 37.371 1.00 94.12 78 LEU A O 1
ATOM 593 N N . PHE A 1 79 ? -31.355 -3.951 35.159 1.00 93.38 79 PHE A N 1
ATOM 594 C CA . PHE A 1 79 ? -32.810 -4.045 35.248 1.00 93.38 79 PHE A CA 1
ATOM 595 C C . PHE A 1 79 ? -33.247 -5.288 36.033 1.00 93.38 79 PHE A C 1
ATOM 597 O O . PHE A 1 79 ? -34.094 -5.189 36.919 1.00 93.38 79 PHE A O 1
ATOM 604 N N . GLY A 1 80 ? -32.615 -6.442 35.793 1.00 93.94 80 GLY A N 1
ATOM 605 C CA . GLY A 1 80 ? -32.880 -7.680 36.526 1.00 93.94 80 GLY A CA 1
ATOM 606 C C . GLY A 1 80 ? -32.623 -7.553 38.030 1.00 93.94 80 GLY A C 1
ATOM 607 O O . GLY A 1 80 ? -33.482 -7.925 38.828 1.00 93.94 80 GLY A O 1
ATOM 608 N N . ILE A 1 81 ? -31.492 -6.968 38.437 1.00 94.62 81 ILE A N 1
ATOM 609 C CA . ILE A 1 81 ? -31.161 -6.757 39.857 1.00 94.62 81 ILE A CA 1
ATOM 610 C C . ILE A 1 81 ? -32.165 -5.810 40.524 1.00 94.62 81 ILE A C 1
ATOM 612 O O . ILE A 1 81 ? -32.616 -6.087 41.637 1.00 94.62 81 ILE A O 1
ATOM 616 N N . VAL A 1 82 ? -32.561 -4.724 39.853 1.00 94.56 82 VAL A N 1
ATOM 617 C CA . VAL A 1 82 ? -33.554 -3.773 40.380 1.00 94.56 82 VAL A CA 1
ATOM 618 C C . VAL A 1 82 ? -34.924 -4.435 40.536 1.00 94.56 82 VAL A C 1
ATOM 620 O O . VAL A 1 82 ? -35.559 -4.278 41.579 1.00 94.56 82 VAL A O 1
ATOM 623 N N . VAL A 1 83 ? -35.367 -5.222 39.552 1.00 95.44 83 VAL A N 1
ATOM 624 C CA . VAL A 1 83 ? -36.649 -5.942 39.610 1.00 95.44 83 VAL A CA 1
ATOM 625 C C . VAL A 1 83 ? -36.633 -7.003 40.707 1.00 95.44 83 VAL A C 1
ATOM 627 O O . VAL A 1 83 ? -37.561 -7.054 41.512 1.00 95.44 83 VAL A O 1
ATOM 630 N N . VAL A 1 84 ? -35.574 -7.811 40.808 1.00 94.25 84 VAL A N 1
ATOM 631 C CA . VAL A 1 84 ? -35.435 -8.813 41.876 1.00 94.25 84 VAL A CA 1
ATOM 632 C C . VAL A 1 84 ? -35.383 -8.134 43.241 1.00 94.25 84 VAL A C 1
ATOM 634 O O . VAL A 1 84 ? -36.091 -8.555 44.151 1.00 94.25 84 VAL A O 1
ATOM 637 N N . GLY A 1 85 ? -34.623 -7.048 43.384 1.00 92.62 85 GLY A N 1
ATOM 638 C CA . GLY A 1 85 ? -34.564 -6.251 44.607 1.00 92.62 85 GLY A CA 1
ATOM 639 C C . GLY A 1 85 ? -35.922 -5.667 44.997 1.00 92.62 85 GLY A C 1
ATOM 640 O O . GLY A 1 85 ? -36.298 -5.737 46.164 1.00 92.62 85 GLY A O 1
ATOM 641 N N . ALA A 1 86 ? -36.698 -5.163 44.035 1.00 93.44 86 ALA A N 1
ATOM 642 C CA . ALA A 1 86 ? -38.051 -4.665 44.267 1.00 93.44 86 ALA A CA 1
ATOM 643 C C . ALA A 1 86 ? -39.019 -5.792 44.654 1.00 93.44 86 ALA A C 1
ATOM 645 O O . ALA A 1 86 ? -39.779 -5.637 45.605 1.00 93.44 86 ALA A O 1
ATOM 646 N N . VAL A 1 87 ? -38.972 -6.948 43.985 1.00 93.38 87 VAL A N 1
ATOM 647 C CA . VAL A 1 87 ? -39.819 -8.110 44.302 1.00 93.38 87 VAL A CA 1
ATOM 648 C C . VAL A 1 87 ? -39.471 -8.676 45.677 1.00 93.38 87 VAL A C 1
ATOM 650 O O . VAL A 1 87 ? -40.359 -8.846 46.510 1.00 93.38 87 VAL A O 1
ATOM 653 N N . VAL A 1 88 ? -38.188 -8.913 45.959 1.00 90.56 88 VAL A N 1
ATOM 654 C CA . VAL A 1 88 ? -37.705 -9.360 47.273 1.00 90.56 88 VAL A CA 1
ATOM 655 C C . VAL A 1 88 ? -38.039 -8.317 48.330 1.00 90.56 88 VAL A C 1
ATOM 657 O O . VAL A 1 88 ? -38.554 -8.671 49.384 1.00 90.56 88 VAL A O 1
ATOM 660 N N . GLY A 1 89 ? -37.840 -7.033 48.039 1.00 88.50 89 GLY A N 1
ATOM 661 C CA . GLY A 1 89 ? -38.232 -5.917 48.890 1.00 88.50 89 GLY A CA 1
ATOM 662 C C . GLY A 1 89 ? -39.722 -5.942 49.215 1.00 88.50 89 GLY A C 1
ATOM 663 O O . GLY A 1 89 ? -40.075 -5.925 50.385 1.00 88.50 89 GLY A O 1
ATOM 664 N N . LEU A 1 90 ? -40.605 -6.081 48.227 1.00 87.25 90 LEU A N 1
ATOM 665 C CA . LEU A 1 90 ? -42.053 -6.193 48.427 1.00 87.25 90 LEU A CA 1
ATOM 666 C C . LEU A 1 90 ? -42.436 -7.457 49.213 1.00 87.25 90 LEU A C 1
ATOM 668 O O . LEU A 1 90 ? -43.331 -7.410 50.056 1.00 87.25 90 LEU A O 1
ATOM 672 N N . VAL A 1 91 ? -41.748 -8.579 49.002 1.00 85.94 91 VAL A N 1
ATOM 673 C CA . VAL A 1 91 ? -41.970 -9.833 49.744 1.00 85.94 91 VAL A CA 1
ATOM 674 C C . VAL A 1 91 ? -41.480 -9.725 51.195 1.00 85.94 91 VAL A C 1
ATOM 676 O O . VAL A 1 91 ? -42.159 -10.179 52.118 1.00 85.94 91 VAL A O 1
ATOM 679 N N . LEU A 1 92 ? -40.337 -9.082 51.433 1.00 81.50 92 LEU A N 1
ATOM 680 C CA . LEU A 1 92 ? -39.784 -8.839 52.765 1.00 81.50 92 LEU A CA 1
ATOM 681 C C . LEU A 1 92 ? -40.550 -7.744 53.507 1.00 81.50 92 LEU A C 1
ATOM 683 O O . LEU A 1 92 ? -40.747 -7.866 54.713 1.00 81.50 92 LEU A O 1
ATOM 687 N N . GLN A 1 93 ? -41.046 -6.725 52.805 1.00 68.69 93 GLN A N 1
ATOM 688 C CA . GLN A 1 93 ? -41.991 -5.749 53.339 1.00 68.69 93 GLN A CA 1
ATOM 689 C C . GLN A 1 93 ? -43.296 -6.441 53.700 1.00 68.69 93 GLN A C 1
ATOM 691 O O . GLN A 1 93 ? -43.787 -6.208 54.789 1.00 68.69 93 GLN A O 1
ATOM 696 N N . ARG A 1 94 ? -43.811 -7.386 52.901 1.00 67.12 94 ARG A N 1
ATOM 697 C CA . ARG A 1 94 ? -44.941 -8.230 53.326 1.00 67.12 94 ARG A CA 1
ATOM 698 C C . ARG A 1 94 ? -44.614 -9.040 54.583 1.00 67.12 94 ARG A C 1
ATOM 700 O O . ARG A 1 94 ? -45.474 -9.142 55.450 1.00 67.12 94 ARG A O 1
ATOM 707 N N . LYS A 1 95 ? -43.386 -9.554 54.748 1.00 63.62 95 LYS A N 1
ATOM 708 C CA . LYS A 1 95 ? -42.955 -10.233 55.990 1.00 63.62 95 LYS A CA 1
ATOM 709 C C . LYS A 1 95 ? -42.828 -9.287 57.190 1.00 63.62 95 LYS A C 1
ATOM 711 O O . LYS A 1 95 ? -43.321 -9.639 58.254 1.00 63.62 95 LYS A O 1
ATOM 716 N N . LYS A 1 96 ? -42.216 -8.104 57.054 1.00 57.06 96 LYS A N 1
AT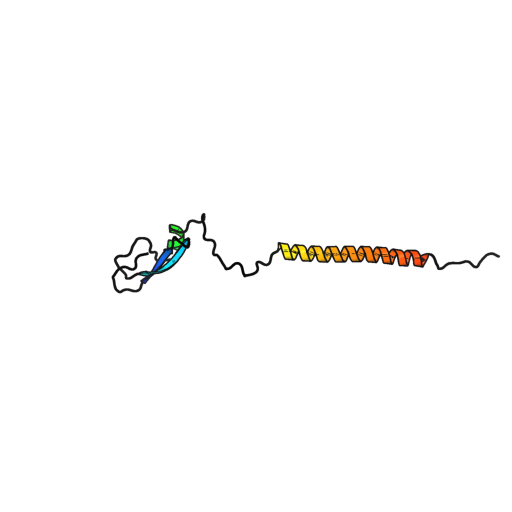OM 717 C CA . LYS A 1 96 ? -42.076 -7.112 58.143 1.00 57.06 96 LYS A CA 1
ATOM 718 C C . LYS A 1 96 ? -43.397 -6.418 58.480 1.00 57.06 96 LYS A C 1
ATOM 720 O O . LYS A 1 96 ? -43.698 -6.249 59.656 1.00 57.06 96 LYS A O 1
ATOM 725 N N . TYR A 1 97 ? -44.200 -6.085 57.472 1.00 54.50 97 TYR A N 1
ATOM 726 C CA . TYR A 1 97 ? -45.563 -5.574 57.622 1.00 54.50 97 TYR A CA 1
ATOM 727 C C . TYR A 1 97 ? -46.437 -6.585 58.371 1.00 54.50 97 TYR A C 1
ATOM 729 O O . TYR A 1 97 ? -47.107 -6.218 59.329 1.00 54.50 97 TYR A O 1
ATOM 737 N N . LYS A 1 98 ? -46.340 -7.881 58.034 1.00 44.91 98 LYS A N 1
ATOM 738 C CA . LYS A 1 98 ? -47.039 -8.953 58.760 1.00 44.91 98 LYS A CA 1
ATOM 739 C C . LYS A 1 98 ? -46.436 -9.227 60.148 1.00 44.91 98 LYS A C 1
ATOM 741 O O . LYS A 1 98 ? -47.172 -9.526 61.079 1.00 44.91 98 LYS A O 1
ATOM 746 N N . SER A 1 99 ? -45.123 -9.054 60.326 1.00 47.25 99 SER A N 1
ATOM 747 C CA . SER A 1 99 ? -44.445 -9.207 61.624 1.00 47.25 99 SER A CA 1
ATOM 748 C C . SER A 1 99 ? -44.807 -8.114 62.631 1.00 47.25 99 SER A C 1
ATOM 750 O O . SER A 1 99 ? -44.723 -8.366 63.828 1.00 47.25 99 SER A O 1
ATOM 752 N N . LYS A 1 100 ? -45.225 -6.923 62.182 1.00 45.22 100 LYS A N 1
ATOM 753 C CA . LYS A 1 100 ? -45.700 -5.852 63.074 1.00 45.22 100 LYS A CA 1
ATOM 754 C C . LYS A 1 100 ? -47.142 -6.073 63.566 1.00 45.22 100 LYS A C 1
ATOM 756 O O . LYS A 1 100 ? -47.579 -5.354 64.451 1.00 45.22 100 LYS A O 1
ATOM 761 N N . SER A 1 101 ? -47.859 -7.069 63.032 1.00 49.44 101 SER A N 1
ATOM 762 C CA . SER A 1 101 ? -49.263 -7.355 63.375 1.00 49.44 101 SER A CA 1
ATOM 763 C C . SER A 1 101 ? -49.462 -8.460 64.425 1.00 49.44 101 SER A C 1
ATOM 765 O O . SER A 1 101 ? -50.598 -8.685 64.824 1.00 49.44 101 SER A O 1
ATOM 767 N N . ASN A 1 102 ? -48.407 -9.142 64.890 1.00 52.31 102 ASN A N 1
ATOM 768 C CA . ASN A 1 102 ? -48.527 -10.286 65.817 1.00 52.31 102 ASN A CA 1
ATOM 769 C C . ASN A 1 102 ? -47.840 -10.061 67.180 1.00 52.31 102 ASN A C 1
ATOM 771 O O . ASN A 1 102 ? -47.343 -11.006 67.785 1.00 52.31 102 ASN A O 1
ATOM 775 N N . GLY A 1 103 ? -47.783 -8.821 67.673 1.00 57.62 103 GLY A N 1
ATOM 776 C CA . GLY A 1 103 ? -47.051 -8.496 68.903 1.00 57.62 103 GLY A CA 1
ATOM 777 C C . GLY A 1 103 ? -47.710 -7.444 69.784 1.00 57.62 103 GLY A C 1
ATOM 778 O O . GLY A 1 103 ? -47.008 -6.554 70.252 1.00 57.62 103 GLY A O 1
ATOM 779 N N . THR A 1 104 ? -49.031 -7.495 69.982 1.00 50.91 104 THR A N 1
ATOM 780 C CA . THR A 1 104 ? -49.708 -6.816 71.108 1.00 50.91 104 THR A CA 1
ATOM 781 C C . THR A 1 104 ? -51.080 -7.458 71.359 1.00 50.91 104 THR A C 1
ATOM 783 O O . THR A 1 104 ? -52.104 -6.956 70.912 1.00 50.91 104 THR A O 1
ATOM 786 N N . THR A 1 105 ? -51.108 -8.612 72.030 1.00 52.62 105 THR A N 1
ATOM 787 C CA . THR A 1 105 ? -52.318 -9.102 72.713 1.00 52.62 105 THR A CA 1
ATOM 788 C C . THR A 1 105 ? -52.246 -8.667 74.174 1.00 52.62 105 THR A C 1
ATOM 790 O O . THR A 1 105 ? -51.391 -9.141 74.917 1.00 52.62 105 THR A O 1
ATOM 793 N N . GLU A 1 106 ? -53.090 -7.685 74.484 1.00 53.72 106 GLU A N 1
ATOM 794 C CA . GLU A 1 106 ? -53.754 -7.338 75.750 1.00 53.72 106 GLU A CA 1
ATOM 795 C C . GLU A 1 106 ? -53.262 -7.973 77.066 1.00 53.72 106 GLU A C 1
ATOM 797 O O . GLU A 1 106 ? -53.419 -9.171 77.276 1.00 53.72 106 GLU A O 1
ATOM 802 N N . VAL A 1 107 ? -52.854 -7.116 78.014 1.00 51.19 107 VAL A N 1
ATOM 803 C CA . VAL A 1 107 ? -53.397 -7.095 79.387 1.00 51.19 107 VAL A CA 1
ATOM 804 C C . VAL A 1 107 ? -53.442 -5.632 79.835 1.00 51.19 107 VAL A C 1
ATOM 806 O O . VAL A 1 107 ? -52.387 -5.060 80.071 1.00 51.19 107 VAL A O 1
ATOM 809 N N . GLU A 1 108 ? -54.634 -5.033 79.904 1.00 50.25 108 GLU A N 1
ATOM 810 C CA . GLU A 1 108 ? -55.058 -4.144 81.001 1.00 50.25 108 GLU A CA 1
ATOM 811 C C . GLU A 1 108 ? -56.530 -3.757 80.800 1.00 50.25 108 GLU A C 1
ATOM 813 O O . GLU A 1 108 ? -56.843 -2.938 79.941 1.00 50.25 108 GLU A O 1
ATOM 818 N N . MET A 1 109 ? -57.430 -4.332 81.602 1.00 37.78 109 MET A N 1
ATOM 819 C CA . MET A 1 109 ? -58.677 -3.673 81.997 1.00 37.78 109 MET A CA 1
ATOM 820 C C . MET A 1 109 ? -59.024 -4.097 83.429 1.00 37.78 109 MET A C 1
ATOM 822 O O . MET A 1 109 ? -59.516 -5.203 83.622 1.00 37.78 109 MET A O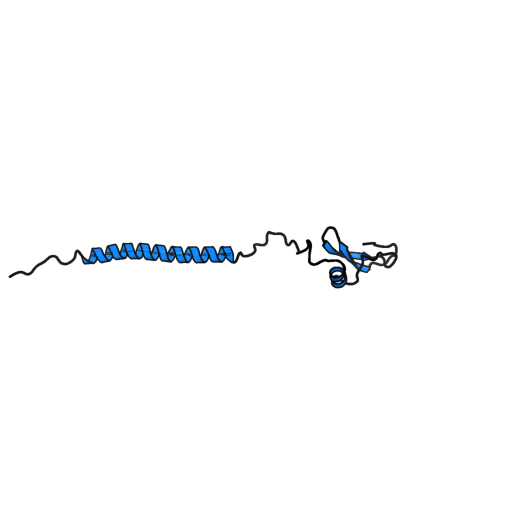 1
ATOM 826 N N . GLN A 1 110 ? -58.749 -3.168 84.354 1.00 49.12 110 GLN A N 1
ATOM 827 C CA . GLN A 1 110 ? -59.314 -2.967 85.704 1.00 49.12 110 GLN A CA 1
ATOM 828 C C . GLN A 1 110 ? -59.180 -4.070 86.763 1.00 49.12 110 GLN A C 1
ATOM 830 O O . GLN A 1 110 ? -59.702 -5.188 86.581 1.00 49.12 110 GLN A O 1
#

Secondary structure (DSSP, 8-state):
----SSS--EEEEEEETTTTEEEEEEE-SSS--SS-BSSHHHHHHHH--TTSS-S----S-S----HHHHHHHHHHHHHHHHHHHHHHHHHHHHHHHHHTTSS-------